Protein AF-A0A4P9ZVE4-F1 (afdb_monomer_lite)

Secondary structure (DSSP, 8-state):
--SHHHHHHHIIIIIS-----HHHHHHHHT--HHHHHHHHHHHHHHHHHSGGG----------PPP----

pLDDT: mean 85.92, std 12.18, range [44.28, 96.19]

Organism: NCBI:txid215637

Foldseek 3Di:
DLPPLLVVCCCCCPVVVHDDDLVNSCVVVVHDSVVSVVNVVVSQVVVVVVVPRHDDDDDDDDDDDDPDDD

Radius of gyration: 15.28 Å; chains: 1; bounding box: 47×31×33 Å

Structure (mmCIF, N/CA/C/O backbone):
data_AF-A0A4P9ZVE4-F1
#
_entry.id   AF-A0A4P9ZVE4-F1
#
loop_
_atom_site.group_PDB
_atom_site.id
_atom_site.type_symbol
_atom_site.label_atom_id
_atom_site.label_alt_id
_atom_site.label_comp_id
_atom_site.label_asym_id
_atom_site.label_entity_id
_atom_site.label_seq_id
_atom_site.pdbx_PDB_ins_code
_atom_site.Cartn_x
_atom_site.Cartn_y
_atom_site.Cartn_z
_atom_site.occupancy
_atom_site.B_iso_or_equiv
_atom_site.auth_seq_id
_atom_site.auth_comp_id
_atom_site.auth_asym_id
_atom_site.auth_atom_id
_atom_site.pdbx_PDB_model_num
ATOM 1 N N . MET A 1 1 ? -15.645 -4.678 -4.084 1.00 44.28 1 MET A N 1
ATOM 2 C CA . MET A 1 1 ? -14.753 -5.436 -3.176 1.00 44.28 1 MET A CA 1
ATOM 3 C C . MET A 1 1 ? -13.530 -4.586 -2.841 1.00 44.28 1 MET A C 1
ATOM 5 O O . MET A 1 1 ? -12.424 -4.879 -3.273 1.00 44.28 1 MET A O 1
ATOM 9 N N . SER A 1 2 ? -13.755 -3.462 -2.160 1.00 49.97 2 SER A N 1
ATOM 10 C CA . SER A 1 2 ? -12.738 -2.451 -1.818 1.00 49.97 2 SER A CA 1
ATOM 11 C C . SER A 1 2 ? -12.777 -2.058 -0.338 1.00 49.97 2 SER A C 1
ATOM 13 O O . SER A 1 2 ? -11.953 -1.262 0.087 1.00 49.97 2 SER A O 1
ATOM 15 N N . ALA A 1 3 ? -13.719 -2.608 0.435 1.00 58.50 3 ALA A N 1
ATOM 16 C CA . ALA A 1 3 ? -13.899 -2.283 1.847 1.00 58.50 3 ALA A CA 1
ATOM 17 C C . ALA A 1 3 ? -12.905 -3.043 2.746 1.00 58.50 3 ALA A C 1
ATOM 19 O O . ALA A 1 3 ? -12.346 -2.468 3.673 1.00 58.50 3 ALA A O 1
ATOM 20 N N . ASP A 1 4 ? -12.585 -4.295 2.404 1.00 80.50 4 ASP A N 1
ATOM 21 C CA . ASP A 1 4 ? -11.904 -5.206 3.335 1.00 80.50 4 ASP A CA 1
ATOM 22 C C . ASP A 1 4 ? -10.466 -4.783 3.682 1.00 80.50 4 ASP A C 1
ATOM 24 O O . ASP A 1 4 ? -10.007 -4.970 4.808 1.00 80.50 4 ASP A O 1
ATOM 28 N N . TYR A 1 5 ? -9.731 -4.185 2.734 1.00 88.38 5 TYR A N 1
ATOM 29 C CA . TYR A 1 5 ? -8.354 -3.756 3.001 1.00 88.38 5 TYR A CA 1
ATOM 30 C C . TYR A 1 5 ? -8.281 -2.430 3.761 1.00 88.38 5 TYR A C 1
ATOM 32 O O . TYR A 1 5 ? -7.320 -2.216 4.494 1.00 88.38 5 TYR A O 1
ATOM 40 N N . VAL A 1 6 ? -9.265 -1.543 3.593 1.00 89.38 6 VAL A N 1
ATOM 41 C CA . VAL A 1 6 ? -9.291 -0.238 4.269 1.00 89.38 6 VAL A CA 1
ATOM 42 C C . VAL A 1 6 ? -9.510 -0.451 5.763 1.00 89.38 6 VAL A C 1
ATOM 44 O O . VAL A 1 6 ? -8.725 0.063 6.561 1.00 89.38 6 VAL A O 1
ATOM 47 N N . ASP A 1 7 ? -10.473 -1.298 6.129 1.00 89.38 7 ASP A N 1
ATOM 48 C CA . ASP A 1 7 ? -10.732 -1.660 7.524 1.00 89.38 7 ASP A CA 1
ATOM 49 C C . ASP A 1 7 ? -9.519 -2.351 8.156 1.00 89.38 7 ASP A C 1
ATOM 51 O O . ASP A 1 7 ? -9.071 -1.951 9.229 1.00 89.38 7 ASP A O 1
ATOM 55 N N . LEU A 1 8 ? -8.896 -3.310 7.459 1.00 91.00 8 LEU A N 1
ATOM 56 C CA . LEU A 1 8 ? -7.667 -3.966 7.928 1.00 91.00 8 LEU A CA 1
ATOM 57 C C . LEU A 1 8 ? -6.530 -2.972 8.203 1.00 91.00 8 LEU A C 1
ATOM 59 O O . LEU A 1 8 ? -5.820 -3.096 9.206 1.00 91.00 8 LEU A O 1
ATOM 63 N N . LEU A 1 9 ? -6.338 -1.994 7.313 1.00 91.00 9 LEU A N 1
ATOM 64 C CA . LEU A 1 9 ? -5.338 -0.944 7.493 1.00 91.00 9 LEU A CA 1
ATOM 65 C C . LEU A 1 9 ? -5.688 -0.045 8.680 1.00 91.00 9 LEU A C 1
ATOM 67 O O . LEU A 1 9 ? -4.804 0.260 9.480 1.00 91.00 9 LEU A O 1
ATOM 71 N N . GLN A 1 10 ? -6.957 0.334 8.843 1.00 89.88 10 GLN A N 1
ATOM 72 C CA . GLN A 1 10 ? -7.408 1.146 9.973 1.00 89.88 10 GLN A CA 1
ATOM 73 C C . GLN A 1 10 ? -7.231 0.427 11.307 1.00 89.88 10 GLN A C 1
ATOM 75 O O . GLN A 1 10 ? -6.674 1.008 12.238 1.00 89.88 10 GLN A O 1
ATOM 80 N N . THR A 1 11 ? -7.642 -0.838 11.400 1.00 91.31 11 THR A N 1
ATOM 81 C CA . THR A 1 11 ? -7.445 -1.657 12.599 1.00 91.31 11 THR A CA 1
ATOM 82 C C . THR A 1 11 ? -5.966 -1.730 12.950 1.00 91.31 11 THR A C 1
ATOM 84 O O . THR A 1 11 ? -5.572 -1.441 14.078 1.00 91.31 11 THR A O 1
ATOM 87 N N . ARG A 1 12 ? -5.105 -2.028 11.979 1.00 91.50 12 ARG A N 1
ATOM 88 C CA . ARG A 1 12 ? -3.685 -2.218 12.272 1.00 91.50 12 ARG A CA 1
ATOM 89 C C . ARG A 1 12 ? -2.947 -0.923 12.620 1.00 91.50 12 ARG A C 1
ATOM 91 O O . ARG A 1 12 ? -2.088 -0.941 13.500 1.00 91.50 12 ARG A O 1
ATOM 98 N N . LEU A 1 13 ? -3.274 0.182 11.951 1.00 89.44 13 LEU A N 1
ATOM 99 C CA . LEU A 1 13 ? -2.623 1.476 12.170 1.00 89.44 13 LEU A CA 1
ATOM 100 C C . LEU A 1 13 ? -3.140 2.187 13.425 1.00 89.44 13 LEU A C 1
ATOM 102 O O . LEU A 1 13 ? -2.333 2.686 14.206 1.00 89.44 13 LEU A O 1
ATOM 106 N N . PHE A 1 14 ? -4.460 2.232 13.626 1.00 87.75 14 PHE A N 1
ATOM 107 C CA . PHE A 1 14 ? -5.077 3.037 14.685 1.00 87.75 14 PHE A CA 1
ATOM 108 C C . PHE A 1 14 ? -5.449 2.240 15.934 1.00 87.75 14 PHE A C 1
ATOM 110 O O . PHE A 1 14 ? -5.381 2.803 17.019 1.00 87.75 14 PHE A O 1
ATOM 117 N N . HIS A 1 15 ? -5.825 0.961 15.815 1.00 89.38 15 HIS A N 1
ATOM 118 C CA . HIS A 1 15 ? -6.162 0.143 16.989 1.00 89.38 15 HIS A CA 1
ATOM 119 C C . HIS A 1 15 ? -4.952 -0.631 17.520 1.00 89.38 15 HIS A C 1
ATOM 121 O O . HIS A 1 15 ? -4.712 -0.654 18.723 1.00 89.38 15 HIS A O 1
ATOM 127 N N . GLU A 1 16 ? -4.178 -1.272 16.640 1.00 91.44 16 GLU A N 1
ATOM 128 C CA . GLU A 1 16 ? -3.005 -2.057 17.053 1.00 91.44 16 GLU A CA 1
ATOM 129 C C . GLU A 1 16 ? -1.711 -1.234 17.137 1.00 91.44 16 GLU A C 1
ATOM 131 O O . GLU A 1 16 ? -0.724 -1.730 17.680 1.00 91.44 16 GLU A O 1
ATOM 136 N N . HIS A 1 17 ? -1.692 -0.017 16.579 1.00 88.81 17 HIS A N 1
ATOM 137 C CA . HIS A 1 17 ? -0.511 0.853 16.486 1.00 88.81 17 HIS A CA 1
ATOM 138 C C . HIS A 1 17 ? 0.732 0.163 15.902 1.00 88.81 17 HIS A C 1
ATOM 140 O O . HIS A 1 17 ? 1.865 0.407 16.321 1.00 88.81 17 HIS A O 1
ATOM 146 N N . LYS A 1 18 ? 0.537 -0.717 14.913 1.00 91.81 18 LYS A N 1
ATOM 147 C CA . LYS A 1 18 ? 1.631 -1.440 14.255 1.00 91.81 18 LYS A CA 1
ATOM 148 C C . LYS A 1 18 ? 1.953 -0.836 12.892 1.00 91.81 18 LYS A C 1
ATOM 150 O O . LYS A 1 18 ? 1.038 -0.484 12.145 1.00 91.81 18 LYS A O 1
ATOM 155 N N . PRO A 1 19 ? 3.239 -0.804 12.499 1.00 91.75 19 PRO A N 1
ATOM 156 C CA . PRO A 1 19 ? 3.611 -0.389 11.158 1.00 91.75 19 PRO A CA 1
ATOM 157 C C . PRO A 1 19 ? 3.070 -1.373 10.114 1.00 91.75 19 PRO A C 1
ATOM 159 O O . PRO A 1 19 ? 3.061 -2.596 10.307 1.00 91.75 19 PRO A O 1
ATOM 162 N N . VAL A 1 20 ? 2.654 -0.825 8.974 1.00 93.31 20 VAL A N 1
ATOM 163 C CA . VAL A 1 20 ? 2.191 -1.585 7.812 1.00 93.31 20 VAL A CA 1
ATOM 164 C C . VAL A 1 20 ? 3.236 -1.493 6.707 1.00 93.31 20 VAL A C 1
ATOM 166 O O . VAL A 1 20 ? 3.680 -0.408 6.343 1.00 93.31 20 VAL A O 1
ATOM 169 N N . THR A 1 21 ? 3.607 -2.639 6.136 1.00 95.06 21 THR A N 1
ATOM 170 C CA . THR A 1 21 ? 4.485 -2.710 4.962 1.00 95.06 21 THR A CA 1
ATOM 171 C C . THR A 1 21 ? 3.753 -3.333 3.781 1.00 95.06 21 THR A C 1
ATOM 173 O O . THR A 1 21 ? 2.841 -4.145 3.954 1.00 95.06 21 THR A O 1
ATOM 176 N N . TYR A 1 22 ? 4.188 -3.003 2.561 1.00 94.50 22 TYR A N 1
ATOM 177 C CA . TYR A 1 22 ? 3.618 -3.580 1.338 1.00 94.50 22 TYR A CA 1
ATOM 178 C C . TYR A 1 22 ? 3.754 -5.112 1.297 1.00 94.50 22 TYR A C 1
ATOM 180 O O . TYR A 1 22 ? 2.902 -5.789 0.727 1.00 94.50 22 TYR A O 1
ATOM 188 N N . LEU A 1 23 ? 4.801 -5.670 1.920 1.00 94.75 23 LEU A N 1
ATOM 189 C CA . LEU A 1 23 ? 5.015 -7.115 1.992 1.00 94.75 23 LEU A CA 1
ATOM 190 C C . LEU A 1 23 ? 4.022 -7.781 2.945 1.00 94.75 23 LEU A C 1
ATOM 192 O O . LEU A 1 23 ? 3.484 -8.838 2.626 1.00 94.75 23 LEU A O 1
ATOM 196 N N . TRP A 1 24 ? 3.766 -7.159 4.099 1.00 95.19 24 TRP A N 1
ATOM 197 C CA . TRP A 1 24 ? 2.757 -7.651 5.030 1.00 95.19 24 TRP A CA 1
ATOM 198 C C . TRP A 1 24 ? 1.372 -7.635 4.378 1.00 95.19 24 TRP A C 1
ATOM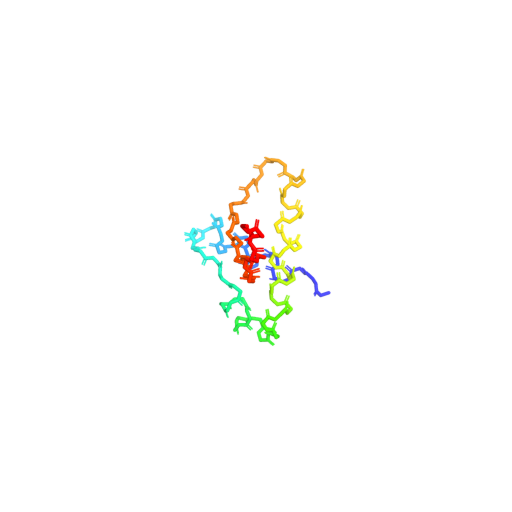 200 O O . TRP A 1 24 ? 0.702 -8.662 4.360 1.00 95.19 24 TRP A O 1
ATOM 210 N N . LEU A 1 25 ? 0.991 -6.517 3.753 1.00 94.06 25 LEU A N 1
ATOM 211 C CA . LEU A 1 25 ? -0.311 -6.377 3.098 1.00 94.06 25 LEU A CA 1
ATOM 212 C C . LEU A 1 25 ? -0.499 -7.388 1.956 1.00 94.06 25 LEU A C 1
ATOM 214 O O . LEU A 1 25 ? -1.552 -8.011 1.844 1.00 94.06 25 LEU A O 1
ATOM 218 N N . SER A 1 26 ? 0.544 -7.590 1.144 1.00 94.88 26 SER A N 1
ATOM 219 C CA . SER A 1 26 ? 0.560 -8.580 0.063 1.00 94.88 26 SER A CA 1
ATOM 220 C C . SER A 1 26 ? 0.310 -10.000 0.574 1.00 94.88 26 SER A C 1
ATOM 222 O O . SER A 1 26 ? -0.481 -10.722 -0.026 1.00 94.88 26 SER A O 1
ATOM 224 N N . ARG A 1 27 ? 0.925 -10.383 1.701 1.00 94.44 27 ARG A N 1
ATOM 225 C CA . ARG A 1 27 ? 0.738 -11.706 2.318 1.00 94.44 27 ARG A CA 1
ATOM 226 C C . ARG A 1 27 ? -0.645 -11.870 2.941 1.00 94.44 27 ARG A C 1
ATOM 228 O O . ARG A 1 27 ? -1.258 -12.911 2.753 1.00 94.44 27 ARG A O 1
ATOM 235 N N . THR A 1 28 ? -1.139 -10.854 3.645 1.00 92.75 28 THR A N 1
ATOM 236 C CA . THR A 1 28 ? -2.448 -10.899 4.317 1.00 92.75 28 THR A CA 1
ATOM 237 C C . THR 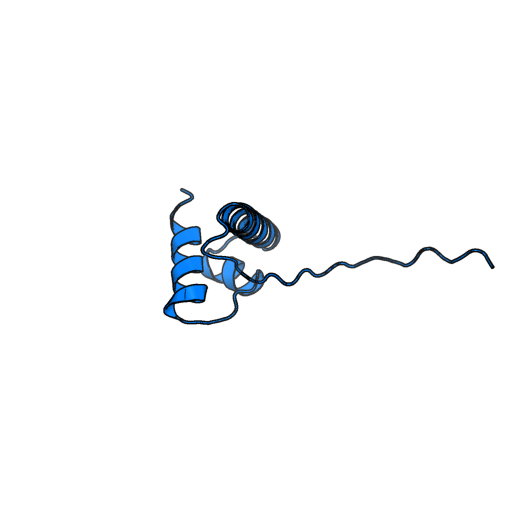A 1 28 ? -3.599 -10.999 3.321 1.00 92.75 28 THR A C 1
ATOM 239 O O . THR A 1 28 ? -4.527 -11.769 3.532 1.00 92.75 28 THR A O 1
ATOM 242 N N . LEU A 1 29 ? -3.535 -10.240 2.224 1.00 91.62 29 LEU A N 1
ATOM 243 C CA . LEU A 1 29 ? -4.589 -10.212 1.204 1.00 91.62 29 LEU A CA 1
ATOM 244 C C . LEU A 1 29 ? -4.343 -11.190 0.049 1.00 91.62 29 LEU A C 1
ATOM 246 O O . LEU A 1 29 ? -5.150 -11.258 -0.872 1.00 91.62 29 LEU A O 1
ATOM 250 N N . ASN A 1 30 ? -3.220 -11.914 0.074 1.00 93.44 30 ASN A N 1
ATOM 251 C CA . ASN A 1 30 ? -2.757 -12.777 -1.012 1.00 93.44 30 ASN A CA 1
ATOM 252 C C . ASN A 1 30 ? -2.775 -12.077 -2.390 1.00 93.44 30 ASN A C 1
ATOM 254 O O . ASN A 1 30 ? -3.232 -12.622 -3.394 1.00 93.44 30 ASN A O 1
ATOM 258 N N . VAL A 1 31 ? -2.297 -10.830 -2.430 1.00 94.12 31 VAL A N 1
ATOM 259 C CA . VAL A 1 31 ? -2.224 -10.012 -3.651 1.00 94.12 31 VAL A CA 1
ATOM 260 C C . VAL A 1 31 ? -0.782 -9.800 -4.080 1.00 94.12 31 VAL A C 1
ATOM 262 O O . VAL A 1 31 ? 0.133 -9.771 -3.257 1.00 94.12 31 VAL A O 1
ATOM 265 N N . HIS A 1 32 ? -0.568 -9.574 -5.375 1.00 96.19 32 HIS A N 1
ATOM 266 C CA . HIS A 1 32 ? 0.757 -9.256 -5.896 1.00 96.19 32 HIS A CA 1
ATOM 267 C C . HIS A 1 32 ? 1.348 -8.004 -5.222 1.00 96.19 32 HIS A C 1
ATOM 269 O O . HIS A 1 32 ? 0.650 -7.018 -4.974 1.00 96.19 32 HIS A O 1
ATOM 275 N N . VAL A 1 33 ? 2.663 -8.006 -4.996 1.00 95.62 33 VAL A N 1
ATOM 276 C CA . VAL A 1 33 ? 3.386 -6.953 -4.261 1.00 95.62 33 VAL A CA 1
ATOM 277 C C . VAL A 1 33 ? 3.134 -5.557 -4.841 1.00 95.62 33 VAL A C 1
ATOM 279 O O . VAL A 1 33 ? 2.917 -4.601 -4.103 1.00 95.62 33 VAL A O 1
ATOM 282 N N . ASN A 1 34 ? 3.106 -5.426 -6.169 1.00 95.31 34 ASN A N 1
ATOM 283 C CA . ASN A 1 34 ? 2.817 -4.141 -6.818 1.00 95.31 34 ASN A CA 1
ATOM 284 C C . ASN A 1 34 ? 1.380 -3.664 -6.577 1.00 95.31 34 ASN A C 1
ATOM 286 O O . ASN A 1 34 ? 1.167 -2.470 -6.399 1.00 95.31 34 ASN A O 1
ATOM 290 N N . ARG A 1 35 ? 0.406 -4.581 -6.495 1.00 95.06 35 ARG A N 1
ATOM 291 C CA . ARG A 1 35 ? -0.976 -4.219 -6.168 1.00 95.06 35 ARG A CA 1
ATOM 292 C C . ARG A 1 35 ? -1.079 -3.712 -4.732 1.00 95.06 35 ARG A C 1
ATOM 294 O O . ARG A 1 35 ? -1.736 -2.704 -4.508 1.00 95.06 35 ARG A O 1
ATOM 301 N N . ALA A 1 36 ? -0.366 -4.343 -3.797 1.00 95.19 36 ALA A N 1
ATOM 302 C CA . ALA A 1 36 ? -0.274 -3.868 -2.418 1.00 95.19 36 ALA A CA 1
ATOM 303 C C . ALA A 1 36 ? 0.355 -2.465 -2.323 1.00 95.19 36 ALA A C 1
ATOM 305 O O . ALA A 1 36 ? -0.115 -1.639 -1.546 1.00 95.19 36 ALA A O 1
ATOM 306 N N . LYS A 1 37 ? 1.377 -2.160 -3.139 1.00 94.62 37 LYS A N 1
ATOM 307 C CA . LYS A 1 37 ? 1.951 -0.802 -3.218 1.00 94.62 37 LYS A CA 1
ATOM 308 C C . LYS A 1 37 ? 0.913 0.225 -3.676 1.00 94.62 37 LYS A C 1
ATOM 310 O O . LYS A 1 37 ? 0.792 1.262 -3.036 1.00 94.62 37 LYS A O 1
ATOM 315 N N . CYS A 1 38 ? 0.157 -0.074 -4.737 1.00 93.81 38 CYS A N 1
ATOM 316 C CA . CYS A 1 38 ? -0.921 0.804 -5.203 1.00 93.81 38 CYS A CA 1
ATOM 317 C C . CYS A 1 38 ? -1.981 1.014 -4.113 1.00 93.81 38 CYS A C 1
ATOM 319 O O . CYS A 1 38 ? -2.317 2.149 -3.819 1.00 93.81 38 CYS A O 1
ATOM 321 N N . MET A 1 39 ? -2.425 -0.053 -3.440 1.00 93.19 39 MET A N 1
ATOM 322 C CA . MET A 1 39 ? -3.418 0.042 -2.359 1.00 93.19 39 MET A CA 1
ATOM 323 C C . MET A 1 39 ? -2.963 0.949 -1.208 1.00 93.19 39 MET A C 1
ATOM 325 O O . MET A 1 39 ? -3.759 1.731 -0.694 1.00 93.19 39 MET A O 1
ATOM 329 N N . LEU A 1 40 ? -1.690 0.862 -0.804 1.00 93.00 40 LEU A N 1
ATOM 330 C CA . LEU A 1 40 ? -1.134 1.734 0.236 1.00 93.00 40 LEU A CA 1
ATOM 331 C C . LEU A 1 40 ? -1.052 3.195 -0.217 1.00 93.00 40 LEU A C 1
ATOM 333 O O . LEU A 1 40 ? -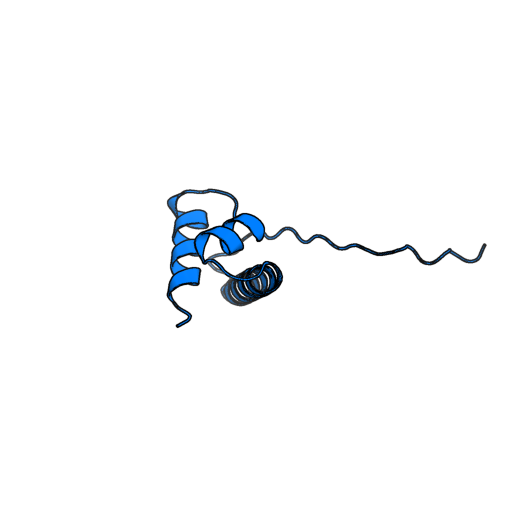1.314 4.091 0.582 1.00 93.00 40 LEU A O 1
ATOM 337 N N . PHE A 1 41 ? -0.704 3.429 -1.484 1.00 92.88 41 PHE A N 1
ATOM 338 C CA . PHE A 1 41 ? -0.689 4.769 -2.062 1.00 92.88 41 PHE A CA 1
ATOM 339 C C . PHE A 1 41 ? -2.097 5.372 -2.106 1.00 92.88 41 PHE A C 1
ATOM 341 O O . PHE A 1 41 ? -2.288 6.491 -1.637 1.00 92.88 41 PHE A O 1
ATOM 348 N N . ASP A 1 42 ? -3.080 4.610 -2.586 1.00 91.50 42 ASP A N 1
ATOM 349 C CA . ASP A 1 42 ? -4.477 5.041 -2.672 1.00 91.50 42 ASP A CA 1
ATOM 350 C C . ASP A 1 42 ? -5.037 5.370 -1.279 1.00 91.50 42 ASP A C 1
ATOM 352 O O . ASP A 1 42 ? -5.669 6.408 -1.091 1.00 91.50 42 ASP A O 1
ATOM 356 N N . PHE A 1 43 ? -4.746 4.530 -0.277 1.00 90.38 43 PHE A N 1
ATOM 357 C CA . PHE A 1 43 ? -5.147 4.770 1.111 1.00 90.38 43 PHE A CA 1
ATOM 358 C C . PHE A 1 43 ? -4.512 6.047 1.679 1.00 90.38 43 PHE A C 1
ATOM 360 O O . PHE A 1 43 ? -5.208 6.874 2.264 1.00 90.38 43 PHE A O 1
ATOM 367 N N . HIS A 1 44 ? -3.205 6.242 1.484 1.00 91.00 44 HIS A N 1
ATOM 368 C CA . HIS A 1 44 ? -2.523 7.454 1.939 1.00 91.00 44 HIS A CA 1
ATOM 369 C C . HIS A 1 44 ? -3.064 8.709 1.238 1.00 91.00 44 HIS A C 1
ATOM 371 O O . HIS A 1 44 ? -3.266 9.732 1.885 1.00 91.00 44 HIS A O 1
ATOM 377 N N . ALA A 1 45 ? -3.335 8.640 -0.067 1.00 88.50 45 ALA A N 1
ATOM 378 C CA . ALA A 1 45 ? -3.888 9.754 -0.833 1.00 88.50 45 ALA A CA 1
ATOM 379 C C . ALA A 1 45 ? -5.290 10.154 -0.347 1.00 88.50 45 ALA A C 1
ATOM 381 O O . ALA A 1 45 ? -5.561 11.341 -0.189 1.00 88.50 45 ALA A O 1
ATOM 382 N N . GLN A 1 46 ? -6.154 9.178 -0.053 1.00 86.31 46 GLN A N 1
ATOM 383 C CA . GLN A 1 46 ? -7.480 9.428 0.524 1.00 86.31 46 GLN A CA 1
ATOM 384 C C . GLN A 1 46 ? -7.372 10.100 1.899 1.00 86.31 46 GLN A C 1
ATOM 386 O O . GLN A 1 46 ? -8.025 11.104 2.154 1.00 86.31 46 GLN A O 1
ATOM 391 N N . ARG A 1 47 ? -6.479 9.609 2.764 1.00 81.88 47 ARG A N 1
ATOM 392 C CA . ARG A 1 47 ? -6.275 10.162 4.114 1.00 81.88 47 ARG A CA 1
ATOM 393 C C . ARG A 1 47 ? -5.619 11.532 4.135 1.00 81.88 47 ARG A C 1
ATOM 395 O O . ARG A 1 47 ? -5.885 12.312 5.038 1.00 81.88 47 ARG A O 1
ATOM 402 N N . GLN A 1 48 ? -4.788 11.841 3.147 1.00 80.56 48 GLN A N 1
ATOM 403 C CA . GLN A 1 48 ? -4.181 13.161 3.019 1.00 80.56 48 GLN A CA 1
ATOM 404 C C . GLN A 1 48 ? -5.226 14.251 2.729 1.00 80.56 48 GLN A C 1
ATOM 406 O O . GLN A 1 48 ? -5.027 15.401 3.117 1.00 80.56 48 GLN A O 1
ATOM 411 N N . LEU A 1 49 ? -6.325 13.901 2.051 1.00 76.62 49 LEU A N 1
ATOM 412 C CA . LEU A 1 49 ? -7.446 14.813 1.802 1.00 76.62 49 LEU A CA 1
ATOM 413 C C . LEU A 1 49 ? -8.258 15.055 3.083 1.00 76.62 49 LEU A C 1
ATOM 415 O O . LEU A 1 49 ? -8.690 16.177 3.343 1.00 76.62 49 LEU A O 1
ATOM 419 N N . ASP A 1 50 ? -8.387 14.023 3.915 1.00 72.06 50 ASP A N 1
ATOM 420 C CA . ASP A 1 50 ? -9.082 14.070 5.198 1.00 72.06 50 ASP A CA 1
ATOM 421 C C . ASP A 1 50 ? -8.119 14.488 6.325 1.00 72.06 50 ASP A C 1
ATOM 423 O O . ASP A 1 50 ? -7.635 13.672 7.114 1.00 72.06 50 ASP A O 1
ATOM 427 N N . ALA A 1 51 ? -7.846 15.793 6.423 1.00 62.09 51 ALA A N 1
ATOM 428 C CA . ALA A 1 51 ? -6.865 16.403 7.337 1.00 62.09 51 ALA A CA 1
ATOM 429 C C . ALA A 1 51 ? -6.968 15.991 8.829 1.00 62.09 51 ALA A C 1
ATOM 431 O O . ALA A 1 51 ? -6.030 16.198 9.597 1.00 62.09 51 ALA A O 1
ATOM 432 N N . THR A 1 52 ? -8.087 15.404 9.260 1.00 61.78 52 THR A N 1
ATOM 433 C CA . THR A 1 52 ? -8.354 14.985 10.644 1.00 61.78 52 THR A CA 1
ATOM 434 C C . THR A 1 52 ? -7.627 13.696 11.056 1.00 61.78 52 THR A C 1
ATOM 436 O O . THR A 1 52 ? -7.395 13.493 12.246 1.00 61.78 52 THR A O 1
ATOM 439 N N . GLN A 1 53 ? -7.245 12.820 10.116 1.00 65.62 53 GLN A N 1
ATOM 440 C CA . GLN A 1 53 ? -6.552 11.552 10.414 1.00 65.62 53 GLN A CA 1
ATOM 441 C C . GLN A 1 53 ? -5.337 11.349 9.505 1.00 65.62 53 GLN A C 1
ATOM 443 O O . GLN A 1 53 ? -5.241 10.370 8.762 1.00 65.62 53 GLN A O 1
ATOM 448 N N . SER A 1 54 ? -4.401 12.295 9.591 1.00 67.62 54 SER A N 1
ATOM 449 C CA . SER A 1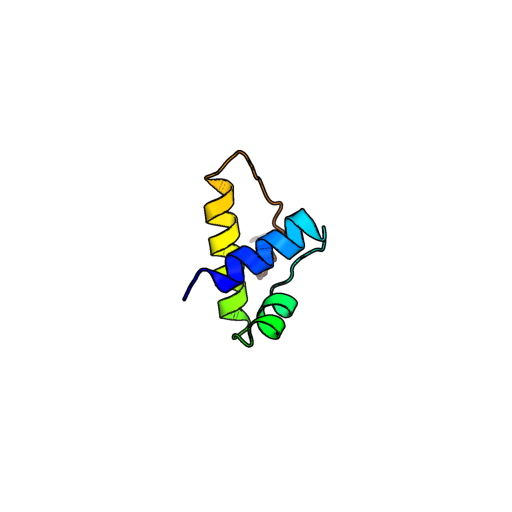 54 ? -3.115 12.231 8.896 1.00 67.62 54 SER A CA 1
ATOM 450 C C . SER A 1 54 ? -2.334 10.969 9.284 1.00 67.62 54 SER A C 1
ATOM 452 O O . SER A 1 54 ? -2.094 10.703 10.464 1.00 67.62 54 SER A O 1
ATOM 454 N N . CYS A 1 55 ? -1.934 10.187 8.280 1.00 81.88 55 CYS A N 1
ATOM 455 C CA . CYS A 1 55 ? -1.076 9.018 8.437 1.00 81.88 55 CYS A CA 1
ATOM 456 C C . CYS A 1 55 ? 0.317 9.299 7.862 1.00 81.88 55 CYS A C 1
ATOM 458 O O . CYS A 1 55 ? 0.451 9.761 6.732 1.00 81.88 55 CYS A O 1
ATOM 460 N N . GLN A 1 56 ? 1.368 8.976 8.615 1.00 86.31 56 GLN A N 1
ATOM 461 C CA . GLN A 1 56 ? 2.739 9.134 8.138 1.00 86.31 56 GLN A CA 1
ATOM 462 C C . GLN A 1 56 ? 3.111 7.998 7.174 1.00 86.31 56 GLN A C 1
ATOM 464 O O . GLN A 1 56 ? 3.030 6.822 7.533 1.00 86.31 56 GLN A O 1
ATOM 469 N N . ALA A 1 57 ? 3.565 8.344 5.968 1.00 90.56 57 ALA A N 1
ATOM 470 C CA . ALA A 1 57 ? 4.090 7.388 4.994 1.00 90.56 57 ALA A CA 1
ATOM 471 C C . ALA A 1 57 ? 5.593 7.566 4.758 1.00 90.56 57 ALA A C 1
ATOM 473 O O . ALA A 1 57 ? 6.130 8.672 4.804 1.00 90.56 57 ALA A O 1
ATOM 474 N N . VAL A 1 58 ? 6.262 6.451 4.457 1.00 93.00 58 VAL A N 1
A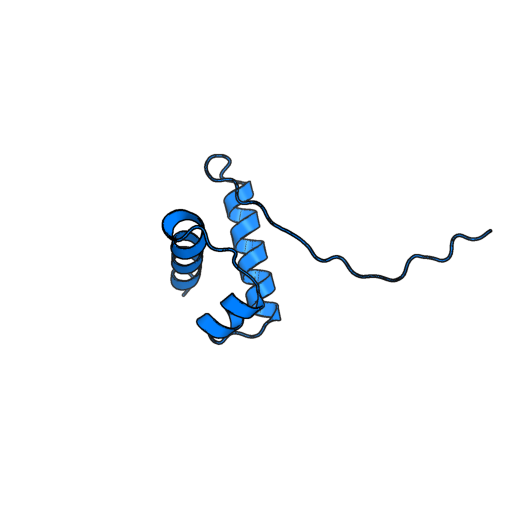TOM 475 C CA . VAL A 1 58 ? 7.677 6.406 4.074 1.00 93.00 58 VAL A CA 1
ATOM 476 C C . VAL A 1 58 ? 7.779 5.834 2.665 1.00 93.00 58 VAL A C 1
ATOM 478 O O . VAL A 1 58 ? 7.331 4.716 2.405 1.00 93.00 58 VAL A O 1
ATOM 481 N N . TYR A 1 59 ? 8.386 6.600 1.759 1.00 93.75 59 TYR A N 1
ATOM 482 C CA . TYR A 1 59 ? 8.562 6.230 0.357 1.00 93.75 59 TYR A CA 1
ATOM 483 C C . TYR A 1 59 ? 10.006 5.804 0.085 1.00 93.75 59 TYR A C 1
ATOM 485 O O . TYR A 1 59 ? 10.949 6.402 0.596 1.00 93.75 59 TYR A O 1
ATOM 493 N N . CYS A 1 60 ? 10.179 4.779 -0.752 1.00 93.44 60 CYS A N 1
ATOM 494 C CA . CYS A 1 60 ? 11.489 4.349 -1.236 1.00 93.44 60 CYS A CA 1
ATOM 495 C C . CYS A 1 60 ? 11.648 4.788 -2.693 1.00 93.44 60 CYS A C 1
ATOM 497 O O . CYS A 1 60 ? 11.024 4.219 -3.590 1.00 93.44 60 CYS A O 1
ATOM 499 N N . VAL A 1 61 ? 12.463 5.819 -2.913 1.00 92.75 61 VAL A N 1
ATOM 500 C CA . VAL A 1 61 ? 12.821 6.310 -4.247 1.00 92.75 61 VAL A CA 1
ATOM 501 C C . VAL A 1 61 ? 14.194 5.755 -4.593 1.00 92.75 61 VAL A C 1
ATOM 503 O O . VAL A 1 61 ? 15.143 5.905 -3.830 1.00 92.75 61 VAL A O 1
ATOM 506 N N . THR A 1 62 ? 14.299 5.091 -5.741 1.00 92.81 62 THR A N 1
ATOM 507 C CA . THR A 1 62 ? 15.556 4.501 -6.213 1.00 92.81 62 THR A CA 1
ATOM 508 C C . THR A 1 62 ? 15.839 4.985 -7.626 1.00 92.81 62 THR A C 1
ATOM 510 O O . THR A 1 62 ? 14.920 5.171 -8.422 1.00 92.81 62 THR A O 1
ATOM 513 N N . GLY A 1 63 ? 17.108 5.219 -7.936 1.00 93.75 63 GLY A N 1
ATOM 514 C CA . GLY A 1 63 ? 17.536 5.720 -9.235 1.00 93.75 63 GLY A CA 1
ATOM 515 C C . GLY A 1 63 ? 19.053 5.819 -9.310 1.00 93.75 63 GLY A C 1
ATOM 516 O O . GLY A 1 63 ? 19.746 5.664 -8.305 1.00 93.75 63 GLY A O 1
ATOM 517 N N . ARG A 1 64 ? 19.575 6.065 -10.512 1.00 93.38 64 ARG A N 1
ATOM 518 C CA . ARG A 1 64 ? 20.990 6.397 -10.705 1.00 93.38 64 ARG A CA 1
ATOM 519 C C . ARG A 1 64 ? 21.124 7.918 -10.765 1.00 93.38 64 ARG A C 1
ATOM 521 O O . ARG A 1 64 ? 20.389 8.524 -11.546 1.00 93.38 64 ARG A O 1
ATOM 528 N N . PRO A 1 65 ? 22.029 8.539 -9.989 1.00 86.50 65 PRO A N 1
ATOM 529 C CA . PRO A 1 65 ? 22.283 9.963 -10.135 1.00 86.50 65 PRO A CA 1
ATOM 530 C C . PRO A 1 65 ? 22.836 10.226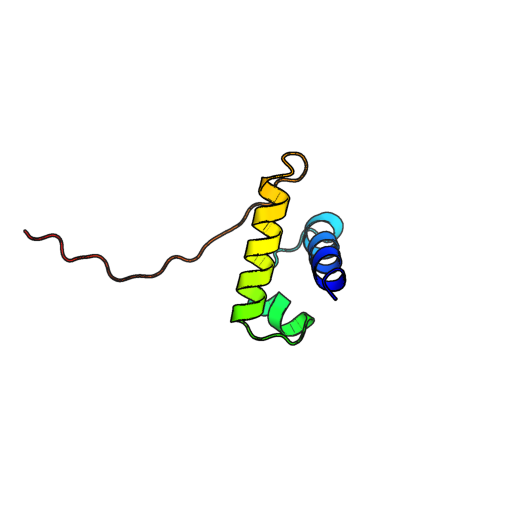 -11.538 1.00 86.50 65 PRO A C 1
ATOM 532 O O . PRO A 1 65 ? 23.687 9.476 -12.028 1.00 86.50 65 PRO A O 1
ATOM 535 N N . ALA A 1 66 ? 22.343 11.275 -12.198 1.00 82.12 66 ALA A N 1
ATOM 536 C CA . ALA A 1 66 ? 22.966 11.750 -13.424 1.00 82.12 66 ALA A CA 1
ATOM 537 C C . ALA A 1 66 ? 24.411 12.139 -13.090 1.00 82.12 66 ALA A C 1
ATOM 539 O O . ALA A 1 66 ? 24.644 12.827 -12.095 1.00 82.12 66 ALA A O 1
ATOM 540 N N . LYS A 1 67 ? 25.383 11.677 -13.888 1.00 75.31 67 LYS A N 1
ATOM 541 C CA . LYS A 1 67 ? 26.759 12.167 -13.765 1.00 75.31 67 LYS A CA 1
ATOM 542 C C . LYS A 1 67 ? 26.696 13.680 -13.944 1.00 75.31 67 LYS A C 1
ATOM 544 O O . LYS A 1 67 ? 26.359 14.140 -15.032 1.00 75.31 67 LYS A O 1
ATOM 549 N N . SER A 1 68 ? 26.969 14.435 -12.883 1.00 67.75 68 SER A N 1
ATOM 550 C CA . SER A 1 68 ? 27.220 15.865 -13.006 1.00 67.75 68 SER A CA 1
ATOM 551 C C . SER A 1 68 ? 28.365 16.015 -14.000 1.00 67.75 68 SER A C 1
ATOM 553 O O . SER A 1 68 ? 29.450 15.489 -13.746 1.00 67.75 68 SER A O 1
ATOM 555 N N . ALA A 1 69 ? 28.102 16.636 -15.148 1.00 61.25 69 ALA A N 1
ATOM 556 C CA . ALA A 1 69 ? 29.158 17.028 -16.064 1.00 61.25 69 ALA A CA 1
ATOM 557 C C . ALA A 1 69 ? 30.069 17.996 -15.297 1.00 61.25 69 ALA A C 1
ATOM 559 O O . ALA A 1 69 ? 29.621 19.072 -14.904 1.00 61.25 69 ALA A O 1
ATOM 560 N N . GLN A 1 70 ? 31.273 17.528 -14.971 1.00 55.16 70 GLN A N 1
ATOM 561 C CA . GLN A 1 70 ? 32.379 18.352 -14.493 1.00 55.16 70 GLN A CA 1
ATOM 562 C C . GLN A 1 70 ? 33.123 18.914 -15.695 1.00 55.16 70 GLN A C 1
ATOM 564 O O . GLN A 1 70 ? 33.264 18.156 -16.684 1.00 55.16 70 GLN A O 1
#

InterPro domains:
  IPR019038 DNA polymerase delta subunit 3 [PF09507] (19-69)
  IPR019038 DNA polymerase delta subunit 3 [PTHR17598] (2-65)
  IPR041913 DNA polymerase delta subunit 3 superfamily [G3DSA:3.90.1030.20] (2-70)

Sequence (70 aa):
MSADYVDLLQTRLFHEHKPVTYLWLSRTLNVHVNRAKCMLFDFHAQRQLDATQSCQAVYCVTGRPAKSAQ